Protein AF-A0A124HDF0-F1 (afdb_monomer_lite)

Radius of gyration: 19.33 Å; chains: 1; bounding box: 53×32×54 Å

Sequence (179 aa):
MNLTIRVPFGGNWRIRHYGLPLITAALGAYTAAMWALPPSHNWQGRAVRLTALTAIAAGTFLAQAHEQGTLCERCGQLPEDVEARARRRRPLLAWDHITRGTQRRHRVSEAIFWALVIGPMLAPAAWGPALATAGFAWVTTDLWATRMHNRLAWWCPWCRRGGDDENTPAPEPRIPLAA

Structure (mmCIF, N/CA/C/O backbone):
data_AF-A0A124HDF0-F1
#
_entry.id   AF-A0A124HDF0-F1
#
loop_
_atom_site.group_PDB
_atom_site.id
_atom_site.type_symbol
_atom_site.label_atom_id
_atom_site.label_alt_id
_atom_site.label_comp_id
_atom_site.label_asym_id
_atom_site.label_entity_id
_atom_site.label_seq_id
_atom_site.pdbx_PDB_ins_code
_atom_site.Cartn_x
_atom_site.Cartn_y
_atom_site.Cartn_z
_atom_site.occupancy
_atom_site.B_iso_or_equiv
_atom_site.auth_seq_id
_atom_site.auth_comp_id
_atom_site.auth_asym_id
_atom_site.auth_atom_id
_atom_site.pdbx_PDB_model_num
ATOM 1 N N . MET A 1 1 ? -28.297 8.002 23.187 1.00 37.25 1 MET A N 1
ATOM 2 C CA . MET A 1 1 ? -28.505 8.339 21.759 1.00 37.25 1 MET A CA 1
ATOM 3 C C . MET A 1 1 ? -28.107 7.134 20.920 1.00 37.25 1 MET A C 1
ATOM 5 O O . MET A 1 1 ? -26.952 6.738 20.977 1.00 37.25 1 MET A O 1
ATOM 9 N N . ASN A 1 2 ? -29.040 6.521 20.186 1.00 36.62 2 ASN A N 1
ATOM 10 C CA . ASN A 1 2 ? -28.717 5.426 19.269 1.00 36.62 2 ASN A CA 1
ATOM 11 C C . ASN A 1 2 ? -28.034 6.003 18.027 1.00 36.62 2 ASN A C 1
ATOM 13 O O . ASN A 1 2 ? -28.678 6.649 17.202 1.00 36.62 2 ASN A O 1
ATOM 17 N N . LEU A 1 3 ? -26.722 5.802 17.909 1.00 37.62 3 LEU A N 1
ATOM 18 C CA . LEU A 1 3 ? -25.960 6.229 16.741 1.00 37.62 3 LEU A CA 1
ATOM 19 C C . LEU A 1 3 ? -26.242 5.236 15.607 1.00 37.62 3 LEU A C 1
ATOM 21 O O . LEU A 1 3 ? -25.641 4.164 15.501 1.00 37.62 3 LEU A O 1
ATOM 25 N N . THR A 1 4 ? -27.243 5.545 14.790 1.00 42.00 4 THR A N 1
ATOM 26 C CA . THR A 1 4 ? -27.548 4.786 13.578 1.00 42.00 4 THR A CA 1
ATOM 27 C C . THR A 1 4 ? -26.508 5.163 12.529 1.00 42.00 4 THR A C 1
ATOM 29 O O . THR A 1 4 ? -26.619 6.194 11.867 1.00 42.00 4 THR A O 1
ATOM 32 N N . ILE A 1 5 ? -25.457 4.351 12.395 1.00 48.09 5 ILE A N 1
ATOM 33 C CA . ILE A 1 5 ? -24.492 4.483 11.301 1.00 48.09 5 ILE A CA 1
ATOM 34 C C . ILE A 1 5 ? -25.266 4.212 10.007 1.00 48.09 5 ILE A C 1
ATOM 36 O O . ILE A 1 5 ? -25.565 3.063 9.686 1.00 48.09 5 ILE A O 1
ATOM 40 N N . ARG A 1 6 ? -25.637 5.269 9.273 1.00 44.59 6 ARG A N 1
ATOM 41 C CA . ARG A 1 6 ? -26.160 5.124 7.913 1.00 44.59 6 ARG A CA 1
ATOM 42 C C . ARG A 1 6 ? -25.018 4.619 7.044 1.00 44.59 6 ARG A C 1
ATOM 44 O O . ARG A 1 6 ? -24.155 5.388 6.630 1.00 44.59 6 ARG A O 1
ATOM 51 N N . VAL A 1 7 ? -25.006 3.318 6.787 1.00 49.53 7 VAL A N 1
ATOM 52 C CA . VAL A 1 7 ? -24.223 2.750 5.693 1.00 49.53 7 VAL A CA 1
ATOM 53 C C . VAL A 1 7 ? -24.917 3.237 4.413 1.00 49.53 7 VAL A C 1
ATOM 55 O O . VAL A 1 7 ? -26.101 2.957 4.248 1.00 49.53 7 VAL A O 1
ATOM 58 N N . PRO A 1 8 ? -24.280 4.024 3.530 1.00 51.81 8 PRO A N 1
ATOM 59 C CA . PRO A 1 8 ? -24.841 4.330 2.224 1.00 51.81 8 PRO A CA 1
ATOM 60 C C . PRO A 1 8 ? -24.899 3.015 1.445 1.00 51.81 8 PRO A C 1
ATOM 62 O O . PRO A 1 8 ? -23.904 2.532 0.900 1.00 51.81 8 PRO A O 1
ATOM 65 N N . PHE A 1 9 ? -26.068 2.384 1.491 1.00 46.75 9 PHE A N 1
ATOM 66 C CA . PHE A 1 9 ? -26.384 1.179 0.749 1.00 46.75 9 PHE A CA 1
ATOM 67 C C . PHE A 1 9 ? -26.476 1.532 -0.732 1.00 46.75 9 PHE A C 1
ATOM 69 O O . PHE A 1 9 ? -27.298 2.345 -1.141 1.00 46.75 9 PHE A O 1
ATOM 76 N N . GLY A 1 10 ? -25.587 0.937 -1.521 1.00 53.56 10 GLY A N 1
ATOM 77 C CA . GLY A 1 10 ? -25.529 1.114 -2.972 1.00 53.56 10 GLY A CA 1
ATOM 78 C C . GLY A 1 10 ? -24.235 0.588 -3.599 1.00 53.56 10 GLY A C 1
ATOM 79 O O . GLY A 1 10 ? -24.204 0.288 -4.786 1.00 53.56 10 GLY A O 1
ATOM 80 N N . GLY A 1 11 ? -23.167 0.415 -2.811 1.00 61.03 11 GLY A N 1
ATOM 81 C CA . GLY A 1 11 ? -21.913 -0.180 -3.282 1.00 61.03 11 GLY A CA 1
ATOM 82 C C . GLY A 1 11 ? -21.893 -1.706 -3.150 1.00 61.03 11 GLY A C 1
ATOM 83 O O . GLY A 1 11 ? -22.212 -2.246 -2.092 1.00 61.03 11 GLY A O 1
ATOM 84 N N . ASN A 1 12 ? -21.456 -2.414 -4.194 1.00 73.38 12 ASN A N 1
ATOM 85 C CA . ASN A 1 12 ? -21.271 -3.868 -4.179 1.00 73.38 12 ASN A CA 1
ATOM 86 C C . ASN A 1 12 ? -20.259 -4.277 -3.085 1.00 73.38 12 ASN A C 1
ATOM 88 O O . ASN A 1 12 ? -19.050 -4.071 -3.226 1.00 73.38 12 ASN A O 1
ATOM 92 N N . TRP A 1 13 ? -20.741 -4.870 -1.986 1.00 72.31 13 TRP A N 1
ATOM 93 C CA . TRP A 1 13 ? -19.925 -5.275 -0.831 1.00 72.31 13 TRP A CA 1
ATOM 94 C C . TRP A 1 13 ? -18.753 -6.189 -1.212 1.00 72.31 13 TRP A C 1
ATOM 96 O O . TRP A 1 13 ? -17.714 -6.163 -0.545 1.00 72.31 13 TRP A O 1
ATOM 106 N N . ARG A 1 14 ? -18.887 -6.963 -2.301 1.00 77.19 14 ARG A N 1
ATOM 107 C CA . ARG A 1 14 ? -17.826 -7.837 -2.814 1.00 77.19 14 ARG A CA 1
ATOM 108 C C . ARG A 1 14 ? -16.605 -7.023 -3.223 1.00 77.19 14 ARG A C 1
ATOM 110 O O . ARG A 1 14 ? -15.494 -7.394 -2.867 1.00 77.19 14 ARG A O 1
ATOM 117 N N . ILE A 1 15 ? -16.801 -5.877 -3.873 1.00 72.19 15 ILE A N 1
ATOM 118 C CA . ILE A 1 15 ? -15.701 -5.000 -4.295 1.00 72.19 15 ILE A CA 1
ATOM 119 C C . ILE A 1 15 ? -14.960 -4.452 -3.065 1.00 72.19 15 ILE A C 1
ATOM 121 O O . ILE A 1 15 ? -13.736 -4.493 -3.017 1.00 72.19 15 ILE A O 1
ATOM 125 N N . ARG A 1 16 ? -15.673 -4.046 -2.005 1.00 72.38 16 ARG A N 1
ATOM 126 C CA . ARG A 1 16 ? -15.052 -3.566 -0.746 1.00 72.38 16 ARG A CA 1
ATOM 127 C C . ARG A 1 16 ? -14.318 -4.657 0.033 1.00 72.38 16 ARG A C 1
ATOM 129 O O . ARG A 1 16 ? -13.340 -4.395 0.742 1.00 72.38 16 ARG A O 1
ATOM 136 N N . HIS A 1 17 ? -14.831 -5.882 -0.019 1.00 76.56 17 HIS A N 1
ATOM 137 C CA . HIS A 1 17 ? -14.253 -6.992 0.724 1.00 76.56 17 HIS A CA 1
ATOM 138 C C . HIS A 1 17 ? -13.039 -7.586 0.002 1.00 76.56 17 HIS A C 1
ATOM 140 O O . HIS A 1 17 ? -11.993 -7.754 0.628 1.00 76.56 17 HIS A O 1
ATOM 146 N N . TYR A 1 18 ? -13.173 -7.840 -1.303 1.00 81.50 18 TYR A N 1
ATOM 147 C CA . TYR A 1 18 ? -12.177 -8.521 -2.132 1.00 81.50 18 TYR A CA 1
ATOM 148 C C . TYR A 1 18 ? -11.251 -7.577 -2.907 1.00 81.50 18 TYR A C 1
ATOM 150 O O . TYR A 1 18 ? -10.228 -8.038 -3.402 1.00 81.50 18 TYR A O 1
ATOM 158 N N . GLY A 1 19 ? -11.543 -6.274 -2.972 1.00 81.50 19 GLY A N 1
ATOM 159 C CA . GLY A 1 19 ? -10.725 -5.298 -3.699 1.00 81.50 19 GLY A CA 1
ATOM 160 C C . GLY A 1 19 ? -9.275 -5.259 -3.223 1.00 81.50 19 GLY A C 1
ATOM 161 O O . GLY A 1 19 ? -8.367 -5.396 -4.036 1.00 81.50 19 GLY A O 1
ATOM 162 N N . LEU A 1 20 ? -9.039 -5.170 -1.908 1.00 83.19 20 LEU A N 1
ATOM 163 C CA . LEU A 1 20 ? -7.676 -5.166 -1.369 1.00 83.19 20 LEU A CA 1
ATOM 164 C C . LEU A 1 20 ? -6.914 -6.482 -1.647 1.00 83.19 20 LEU A C 1
ATOM 166 O O . LEU A 1 20 ? -5.783 -6.400 -2.131 1.00 83.19 20 LEU A O 1
ATOM 170 N N . PRO A 1 21 ? -7.476 -7.683 -1.389 1.00 84.75 21 PRO A N 1
ATOM 171 C CA . PRO A 1 21 ? -6.844 -8.936 -1.801 1.00 84.75 21 PRO A CA 1
ATOM 172 C C . PRO A 1 21 ? -6.529 -9.003 -3.300 1.00 84.75 21 PRO A C 1
ATOM 174 O O . PRO A 1 21 ? -5.429 -9.410 -3.661 1.00 84.75 21 PRO A O 1
ATOM 177 N N . LEU A 1 22 ? -7.452 -8.566 -4.164 1.00 85.31 22 LEU A N 1
ATOM 178 C CA . LEU A 1 22 ? -7.255 -8.556 -5.618 1.00 85.31 22 LEU A CA 1
ATOM 179 C C . LEU A 1 22 ? -6.124 -7.613 -6.038 1.00 85.31 22 LEU A C 1
ATOM 181 O O . LEU A 1 22 ? -5.263 -8.010 -6.816 1.00 85.31 22 LEU A O 1
ATOM 185 N N . ILE A 1 23 ? -6.081 -6.398 -5.486 1.00 84.31 23 ILE A N 1
ATOM 186 C CA . ILE A 1 23 ? -4.997 -5.438 -5.734 1.00 84.31 23 ILE A CA 1
ATOM 187 C C . ILE A 1 23 ? -3.665 -6.001 -5.248 1.00 84.31 23 ILE A C 1
ATOM 189 O O . ILE A 1 23 ? -2.684 -5.949 -5.980 1.00 84.31 23 ILE A O 1
ATOM 193 N N . THR A 1 24 ? -3.639 -6.596 -4.052 1.00 85.75 24 THR A N 1
ATOM 194 C CA . THR A 1 24 ? -2.441 -7.237 -3.489 1.00 85.75 24 THR A CA 1
ATOM 195 C C . THR A 1 24 ? -1.944 -8.373 -4.389 1.00 85.75 24 THR A C 1
ATOM 197 O O . THR A 1 24 ? -0.749 -8.471 -4.652 1.00 85.75 24 THR A O 1
ATOM 200 N N . ALA A 1 25 ? -2.851 -9.207 -4.904 1.00 86.56 25 ALA A N 1
ATOM 201 C CA . ALA A 1 25 ? -2.514 -10.294 -5.818 1.00 86.56 25 ALA A CA 1
ATOM 202 C C . ALA A 1 25 ? -1.992 -9.775 -7.168 1.00 86.56 25 ALA A C 1
ATOM 204 O O . ALA A 1 25 ? -0.977 -10.265 -7.655 1.00 86.56 25 ALA A O 1
ATOM 205 N N . ALA A 1 26 ? -2.637 -8.756 -7.747 1.00 85.19 26 ALA A N 1
ATOM 206 C CA . ALA A 1 26 ? -2.211 -8.137 -9.003 1.00 85.19 26 ALA A CA 1
ATOM 207 C C . ALA A 1 26 ? -0.824 -7.489 -8.881 1.00 85.19 26 ALA A C 1
ATOM 209 O O . ALA A 1 26 ? 0.044 -7.689 -9.729 1.00 85.19 26 ALA A O 1
ATOM 210 N N . LEU A 1 27 ? -0.600 -6.767 -7.783 1.00 83.69 27 LEU A N 1
ATOM 211 C CA . LEU A 1 27 ? 0.690 -6.202 -7.407 1.00 83.69 27 LEU A CA 1
ATOM 212 C C . LEU A 1 27 ? 1.764 -7.298 -7.266 1.00 83.69 27 LEU A C 1
ATOM 214 O O . LEU A 1 27 ? 2.861 -7.149 -7.797 1.00 83.69 27 LEU A O 1
ATOM 218 N N . GLY A 1 28 ? 1.440 -8.423 -6.620 1.00 86.00 28 GLY A N 1
ATOM 219 C CA . GLY A 1 28 ? 2.375 -9.532 -6.425 1.00 86.00 28 GLY A CA 1
ATOM 220 C C . GLY A 1 28 ? 2.728 -10.232 -7.736 1.00 86.00 28 GLY A C 1
ATOM 221 O O . GLY A 1 28 ? 3.898 -10.515 -7.989 1.00 86.00 28 GLY A O 1
ATOM 222 N N . ALA A 1 29 ? 1.737 -10.441 -8.606 1.00 86.12 29 ALA A N 1
ATOM 223 C CA . ALA A 1 29 ? 1.942 -10.983 -9.946 1.00 86.12 29 ALA A CA 1
ATOM 224 C C . ALA A 1 29 ? 2.828 -10.063 -10.802 1.00 86.12 29 ALA A C 1
ATOM 226 O O . ALA A 1 29 ? 3.734 -10.544 -11.483 1.00 86.12 29 ALA A O 1
ATOM 227 N N . TYR A 1 30 ? 2.624 -8.744 -10.724 1.00 83.88 30 TYR A N 1
ATOM 228 C CA . TYR A 1 30 ? 3.481 -7.765 -11.395 1.00 83.88 30 TYR A CA 1
ATOM 229 C C . TYR A 1 30 ? 4.931 -7.833 -10.894 1.00 83.88 30 TYR A C 1
ATOM 231 O O . TYR A 1 30 ? 5.862 -7.910 -11.699 1.00 83.88 30 TYR A O 1
ATOM 239 N N . THR A 1 31 ? 5.144 -7.869 -9.576 1.00 83.62 31 THR A N 1
ATOM 240 C CA . THR A 1 31 ? 6.487 -8.004 -8.997 1.00 83.62 31 THR A CA 1
ATOM 241 C C . THR A 1 31 ? 7.147 -9.319 -9.409 1.00 83.62 31 THR A C 1
ATOM 243 O O . THR A 1 31 ? 8.309 -9.310 -9.805 1.00 83.62 31 THR A O 1
ATOM 246 N N . ALA A 1 32 ? 6.417 -10.437 -9.397 1.00 84.62 32 ALA A N 1
ATOM 247 C CA . ALA A 1 32 ? 6.932 -11.723 -9.863 1.00 84.62 32 ALA A CA 1
ATOM 248 C C . ALA A 1 32 ? 7.333 -11.680 -11.349 1.00 84.62 32 ALA A C 1
ATOM 250 O O . ALA A 1 32 ? 8.398 -12.174 -11.715 1.00 84.62 32 ALA A O 1
ATOM 251 N N . ALA A 1 33 ? 6.538 -11.023 -12.200 1.00 83.31 33 ALA A N 1
ATOM 252 C CA . ALA A 1 33 ? 6.866 -10.844 -13.613 1.00 83.31 33 ALA A CA 1
ATOM 253 C C . ALA A 1 33 ? 8.151 -10.021 -13.822 1.00 83.31 33 ALA A C 1
ATOM 255 O O . ALA A 1 33 ? 8.915 -10.311 -14.741 1.00 83.31 33 ALA A O 1
ATOM 256 N N . MET A 1 34 ? 8.431 -9.038 -12.958 1.00 80.50 34 MET A N 1
ATOM 257 C CA . MET A 1 34 ? 9.683 -8.267 -12.999 1.00 80.50 34 MET A CA 1
ATOM 258 C C . MET A 1 34 ? 10.923 -9.107 -12.674 1.00 80.50 34 MET A C 1
ATOM 260 O O . MET A 1 34 ? 12.006 -8.777 -13.149 1.00 80.50 34 MET A O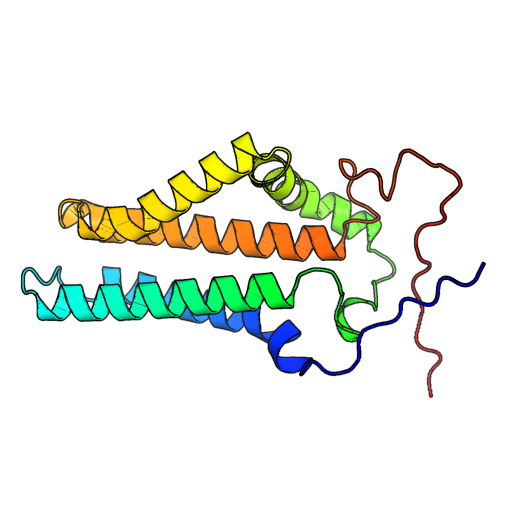 1
ATOM 264 N N . TRP A 1 35 ? 10.767 -10.176 -11.890 1.00 84.94 35 TRP A N 1
ATOM 265 C CA . TRP A 1 35 ? 11.832 -11.142 -11.610 1.00 84.94 35 TRP A CA 1
ATOM 266 C C . TRP A 1 35 ? 11.961 -12.213 -12.696 1.00 84.94 35 TRP A C 1
ATOM 268 O O . TRP A 1 35 ? 13.071 -12.625 -13.018 1.00 84.94 35 TRP A O 1
ATOM 278 N N . ALA A 1 36 ? 10.840 -12.667 -13.258 1.00 84.75 36 ALA A N 1
ATOM 279 C CA . ALA A 1 36 ? 10.814 -13.772 -14.214 1.00 84.75 36 ALA A CA 1
ATOM 280 C C . ALA A 1 36 ? 11.187 -13.359 -15.647 1.00 84.75 36 ALA A C 1
ATOM 282 O O . ALA A 1 36 ? 11.680 -14.183 -16.416 1.00 84.75 36 ALA A O 1
ATOM 283 N N . LEU A 1 37 ? 10.929 -12.106 -16.031 1.00 81.31 37 LEU A N 1
ATOM 284 C CA . LEU A 1 37 ? 11.164 -11.633 -17.391 1.00 81.31 37 LEU A CA 1
ATOM 285 C C . LEU A 1 37 ? 12.497 -10.886 -17.485 1.00 81.31 37 LEU A C 1
ATOM 287 O O . LEU A 1 37 ? 12.745 -9.984 -16.676 1.00 81.31 37 LEU A O 1
ATOM 291 N N . PRO A 1 38 ? 13.330 -11.173 -18.504 1.00 78.06 38 PRO A N 1
ATOM 292 C CA . PRO A 1 38 ? 14.555 -10.422 -18.716 1.00 78.06 38 PRO A CA 1
ATOM 293 C C . PRO A 1 38 ? 14.232 -8.929 -18.882 1.00 78.06 38 PRO A C 1
ATOM 295 O O . PRO A 1 38 ? 13.160 -8.566 -19.386 1.00 78.06 38 PRO A O 1
ATOM 298 N N . PRO A 1 39 ? 15.131 -8.030 -18.451 1.00 75.75 39 PRO A N 1
ATOM 299 C CA . PRO A 1 39 ? 14.974 -6.602 -18.668 1.00 75.75 39 PRO A CA 1
ATOM 300 C C . PRO A 1 39 ? 14.869 -6.335 -20.173 1.00 75.75 39 PRO A C 1
A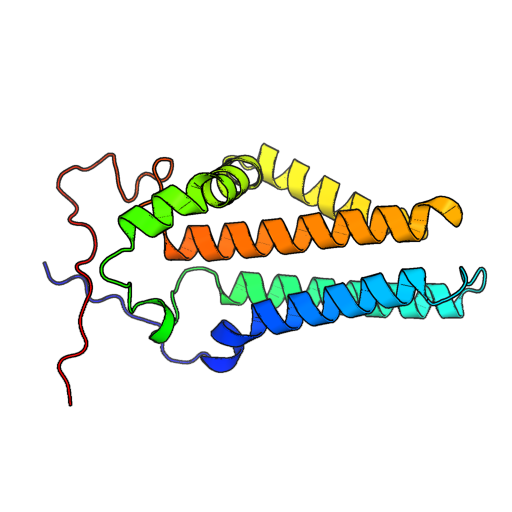TOM 302 O O . PRO A 1 39 ? 15.840 -6.397 -20.921 1.00 75.75 39 PRO A O 1
ATOM 305 N N . SER A 1 40 ? 13.653 -6.062 -20.639 1.00 66.69 40 SER A N 1
ATOM 306 C CA . SER A 1 40 ? 13.404 -5.720 -22.030 1.00 66.69 40 SER A CA 1
ATOM 307 C C . SER A 1 40 ? 13.933 -4.308 -22.278 1.00 66.69 40 SER A C 1
ATOM 309 O O . SER A 1 40 ? 13.339 -3.323 -21.832 1.00 66.69 40 SER A O 1
ATOM 311 N N . HIS A 1 41 ? 15.053 -4.194 -22.986 1.00 71.12 41 HIS A N 1
ATOM 312 C CA . HIS A 1 41 ? 15.569 -2.895 -23.427 1.00 71.12 41 HIS A CA 1
ATOM 313 C C . HIS A 1 41 ? 14.725 -2.283 -24.557 1.00 71.12 41 HIS A C 1
ATOM 315 O O . HIS A 1 41 ? 14.866 -1.097 -24.852 1.00 71.12 41 HIS A O 1
ATOM 321 N N . ASN A 1 42 ? 13.823 -3.065 -25.163 1.00 83.19 42 ASN A N 1
ATOM 322 C CA . ASN A 1 42 ? 12.900 -2.586 -26.183 1.00 83.19 42 ASN A CA 1
ATOM 323 C C . ASN A 1 42 ? 11.724 -1.789 -25.585 1.00 83.19 42 ASN A C 1
ATOM 325 O O . ASN A 1 42 ? 11.350 -1.921 -24.417 1.00 83.19 42 ASN A O 1
ATOM 329 N N . TRP A 1 43 ? 11.130 -0.933 -26.414 1.00 82.31 43 TRP A N 1
ATOM 330 C CA . TRP A 1 43 ? 10.018 -0.069 -26.020 1.00 82.31 43 TRP A CA 1
ATOM 331 C C . TRP A 1 43 ? 8.741 -0.859 -25.687 1.00 82.31 43 TRP A C 1
ATOM 333 O O . TRP A 1 43 ? 7.965 -0.426 -24.840 1.00 82.31 43 TRP A O 1
ATOM 343 N N . GLN A 1 44 ? 8.549 -2.035 -26.295 1.00 83.44 44 GLN A N 1
ATOM 344 C CA . GLN A 1 44 ? 7.371 -2.889 -26.099 1.00 83.44 44 GLN A CA 1
ATOM 345 C C . GLN A 1 44 ? 7.271 -3.383 -24.655 1.00 83.44 44 GLN A C 1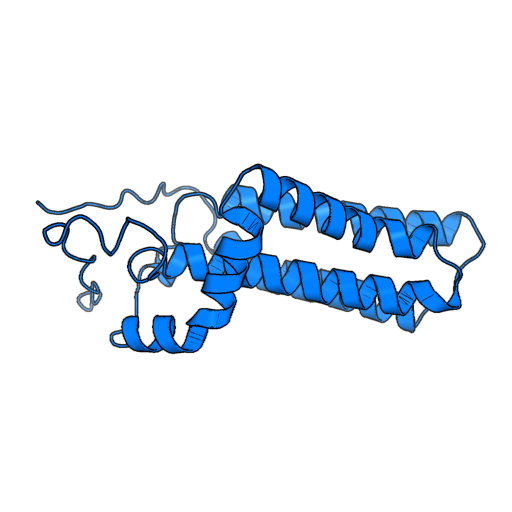
ATOM 347 O O . GLN A 1 44 ? 6.233 -3.224 -24.018 1.00 83.44 44 GLN A O 1
ATOM 352 N N . GLY A 1 45 ? 8.354 -3.929 -24.097 1.00 80.38 45 GLY A N 1
ATOM 353 C CA . GLY A 1 45 ? 8.319 -4.413 -22.721 1.00 80.38 45 GLY A CA 1
ATOM 354 C C . GLY A 1 45 ? 8.257 -3.279 -21.691 1.00 80.38 45 GLY A C 1
ATOM 355 O O . GLY A 1 45 ? 7.623 -3.436 -20.648 1.00 80.38 45 GLY A O 1
ATOM 356 N N . ARG A 1 46 ? 8.798 -2.091 -22.010 1.00 81.50 46 ARG A N 1
ATOM 357 C CA . ARG A 1 46 ? 8.556 -0.875 -21.209 1.00 81.50 46 ARG A CA 1
ATOM 358 C C . ARG A 1 46 ? 7.082 -0.467 -21.231 1.00 81.50 46 ARG A C 1
ATOM 360 O O . ARG A 1 46 ? 6.534 -0.178 -20.172 1.00 81.50 46 ARG A O 1
ATOM 367 N N . ALA A 1 47 ? 6.441 -0.490 -22.402 1.00 82.25 47 ALA A N 1
ATOM 368 C CA . ALA A 1 47 ? 5.026 -0.164 -22.557 1.00 82.25 47 ALA A CA 1
ATOM 369 C C . ALA A 1 47 ? 4.130 -1.131 -21.769 1.00 82.25 47 ALA A C 1
ATOM 371 O O . ALA A 1 47 ? 3.286 -0.679 -21.006 1.00 82.25 47 ALA A O 1
ATOM 372 N N . VAL A 1 48 ? 4.373 -2.444 -21.852 1.00 82.12 48 VAL A N 1
ATOM 373 C CA . VAL A 1 48 ? 3.615 -3.451 -21.083 1.00 82.12 48 VAL A CA 1
ATOM 374 C C . VAL A 1 48 ? 3.738 -3.218 -19.575 1.00 82.12 48 VAL A C 1
ATOM 376 O O . VAL A 1 48 ? 2.733 -3.231 -18.863 1.00 82.12 48 VAL A O 1
ATOM 379 N N . ARG A 1 49 ? 4.955 -2.955 -19.077 1.00 81.19 49 ARG A N 1
ATOM 380 C CA . ARG A 1 49 ? 5.186 -2.654 -17.654 1.00 81.19 49 ARG A CA 1
ATOM 381 C C . ARG A 1 49 ? 4.475 -1.369 -17.228 1.00 81.19 49 ARG A C 1
ATOM 383 O O . ARG A 1 49 ? 3.853 -1.357 -16.172 1.00 81.19 49 ARG A O 1
ATOM 390 N N . LEU A 1 50 ? 4.521 -0.322 -18.058 1.00 82.19 50 LEU A N 1
ATOM 391 C CA . LEU A 1 50 ? 3.815 0.940 -17.813 1.00 82.19 50 LEU A CA 1
ATOM 392 C C . LEU A 1 50 ? 2.308 0.712 -17.725 1.00 82.19 50 LEU A C 1
ATOM 394 O O . LEU A 1 50 ? 1.695 1.109 -16.742 1.00 82.19 50 LEU A O 1
ATOM 398 N N . THR A 1 51 ? 1.719 0.017 -18.698 1.00 83.25 51 THR A N 1
ATOM 399 C CA . THR A 1 51 ? 0.284 -0.283 -18.707 1.00 83.25 51 THR A CA 1
ATOM 400 C C . THR A 1 51 ? -0.135 -1.064 -17.464 1.00 83.25 51 THR A C 1
ATOM 402 O O . THR A 1 51 ? -1.133 -0.713 -16.833 1.00 83.25 51 THR A O 1
ATOM 405 N N . ALA A 1 52 ? 0.637 -2.082 -17.069 1.00 81.94 52 ALA A N 1
ATOM 406 C CA . ALA A 1 52 ? 0.363 -2.854 -15.861 1.00 81.94 52 ALA A CA 1
ATOM 407 C C . ALA A 1 52 ? 0.431 -1.982 -14.595 1.00 81.94 52 ALA A C 1
ATOM 409 O O . ALA A 1 52 ? -0.487 -2.016 -13.776 1.00 81.94 52 ALA A O 1
ATOM 410 N N . LEU A 1 53 ? 1.471 -1.150 -14.463 1.00 79.06 53 LEU A N 1
ATOM 411 C CA . LEU A 1 53 ? 1.614 -0.211 -13.348 1.00 79.06 53 LEU A CA 1
ATOM 412 C C . LEU A 1 53 ? 0.462 0.792 -13.287 1.00 79.06 53 LEU A C 1
ATOM 414 O O . LEU A 1 53 ? -0.098 1.008 -12.215 1.00 79.06 53 LEU A O 1
ATOM 418 N N . THR A 1 54 ? 0.078 1.385 -14.418 1.00 80.50 54 THR A N 1
ATOM 419 C CA . THR A 1 54 ? -1.027 2.347 -14.478 1.00 80.50 54 THR A CA 1
ATOM 420 C C . THR A 1 54 ? -2.352 1.692 -14.098 1.00 80.50 54 THR A C 1
ATOM 422 O O . THR A 1 54 ? -3.107 2.269 -13.318 1.00 80.50 54 THR A O 1
ATOM 425 N N . ALA A 1 55 ? -2.624 0.476 -14.581 1.00 82.06 55 ALA A N 1
ATOM 426 C CA . ALA A 1 55 ? -3.829 -0.268 -14.218 1.00 82.06 55 ALA A CA 1
ATOM 427 C C . ALA A 1 55 ? -3.879 -0.576 -12.711 1.00 82.06 55 ALA A C 1
ATOM 429 O O . ALA A 1 55 ? -4.916 -0.398 -12.070 1.00 82.06 55 ALA A O 1
ATOM 430 N N . ILE A 1 56 ? -2.746 -0.975 -12.127 1.00 80.94 56 ILE A N 1
ATOM 431 C CA . ILE A 1 56 ? -2.616 -1.218 -10.688 1.00 80.94 56 ILE A CA 1
ATOM 432 C C . ILE A 1 56 ? -2.808 0.074 -9.884 1.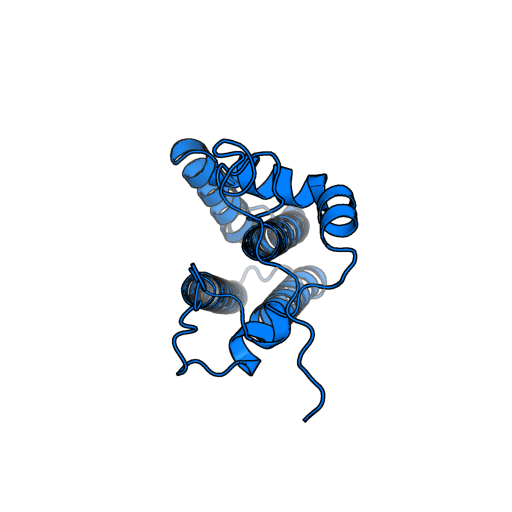00 80.94 56 ILE A C 1
ATOM 434 O O . ILE A 1 56 ? -3.541 0.073 -8.892 1.00 80.94 56 ILE A O 1
ATOM 438 N N . ALA A 1 57 ? -2.178 1.176 -10.297 1.00 79.12 57 ALA A N 1
ATOM 439 C CA . ALA A 1 57 ? -2.300 2.470 -9.631 1.00 79.12 57 ALA A CA 1
ATOM 440 C C . ALA A 1 57 ? -3.749 2.978 -9.669 1.00 79.12 57 ALA A C 1
ATOM 442 O O . ALA A 1 57 ? -4.290 3.370 -8.636 1.00 79.12 57 ALA A O 1
ATOM 443 N N . ALA A 1 58 ? -4.410 2.880 -10.826 1.00 80.94 58 ALA A N 1
ATOM 444 C CA . ALA A 1 58 ? -5.820 3.224 -10.980 1.00 80.94 58 ALA A CA 1
ATOM 445 C C . ALA A 1 58 ? -6.721 2.343 -10.099 1.00 80.94 58 ALA A C 1
ATOM 447 O O . ALA A 1 58 ? -7.576 2.860 -9.383 1.00 80.94 58 ALA A O 1
ATOM 448 N N . GLY A 1 59 ? -6.499 1.024 -10.083 1.00 81.06 59 GLY A N 1
ATOM 449 C CA . GLY A 1 59 ? -7.239 0.103 -9.217 1.00 81.06 59 GLY A CA 1
ATOM 450 C C . GLY A 1 59 ? -7.051 0.413 -7.730 1.00 81.06 59 GLY A C 1
ATOM 451 O O . GLY A 1 59 ? -8.016 0.409 -6.968 1.00 81.06 59 GLY A O 1
ATOM 452 N N . THR A 1 60 ? -5.826 0.759 -7.329 1.00 77.06 60 THR A N 1
ATOM 453 C CA . THR A 1 60 ? -5.489 1.157 -5.956 1.00 77.06 60 THR A CA 1
ATOM 454 C C . THR A 1 60 ? -6.194 2.449 -5.555 1.00 77.06 60 THR A C 1
ATOM 456 O O . THR A 1 60 ? -6.823 2.498 -4.498 1.00 77.06 60 THR A O 1
ATOM 459 N N . PHE A 1 61 ? -6.155 3.466 -6.418 1.00 79.12 61 PHE A N 1
ATOM 460 C CA . PHE A 1 61 ? -6.852 4.732 -6.203 1.00 79.12 61 PHE A CA 1
ATOM 461 C C . PHE A 1 61 ? -8.365 4.530 -6.075 1.00 79.12 61 PHE A C 1
ATOM 463 O O . PHE A 1 61 ? -8.978 5.018 -5.126 1.00 79.12 61 PHE A O 1
ATOM 470 N N . LEU A 1 62 ? -8.968 3.754 -6.982 1.00 78.88 62 LEU A N 1
ATOM 471 C CA . LEU A 1 62 ? -10.397 3.441 -6.943 1.00 78.88 62 LEU A CA 1
ATOM 472 C C . LEU A 1 62 ? -10.780 2.685 -5.667 1.00 78.88 62 LEU A C 1
ATOM 474 O O . LEU A 1 62 ? -11.794 3.009 -5.052 1.00 78.88 62 LEU A O 1
ATOM 478 N N . ALA A 1 63 ? -9.971 1.717 -5.229 1.00 74.56 63 ALA A N 1
ATOM 479 C CA . ALA A 1 63 ? -10.220 1.013 -3.976 1.00 74.56 63 ALA A CA 1
ATOM 480 C C . ALA A 1 63 ? -10.127 1.944 -2.764 1.00 74.56 63 ALA A C 1
ATOM 482 O O . ALA A 1 63 ? -11.007 1.901 -1.908 1.00 74.56 63 ALA A O 1
ATOM 483 N N . GLN A 1 64 ? -9.122 2.822 -2.707 1.00 72.94 64 GLN A N 1
ATOM 484 C CA . GLN A 1 64 ? -8.995 3.801 -1.627 1.00 72.94 64 GLN A CA 1
ATOM 485 C C . GLN A 1 64 ? -10.168 4.784 -1.609 1.00 72.94 64 GLN A C 1
ATOM 487 O O . GLN A 1 64 ? -10.771 4.976 -0.556 1.00 72.94 64 GLN A O 1
ATOM 492 N N . ALA A 1 65 ? -10.538 5.357 -2.759 1.00 72.38 65 ALA A N 1
ATOM 493 C CA . ALA A 1 65 ? -11.687 6.256 -2.881 1.00 72.38 65 ALA A CA 1
ATOM 494 C C . ALA A 1 65 ? -12.990 5.570 -2.440 1.00 72.38 65 ALA A C 1
ATOM 496 O O . ALA A 1 65 ? -13.824 6.171 -1.769 1.00 72.38 65 ALA A O 1
ATOM 497 N N . HIS A 1 66 ? -13.140 4.281 -2.751 1.00 69.19 66 HIS A N 1
ATOM 498 C CA . HIS A 1 66 ? -14.317 3.498 -2.386 1.00 69.19 66 HIS A CA 1
ATOM 499 C C . HIS A 1 66 ? -14.320 3.023 -0.915 1.00 69.19 66 HIS A C 1
ATOM 501 O O . HIS A 1 66 ? -15.374 2.649 -0.388 1.00 69.19 66 HIS A O 1
ATOM 507 N N . GLU A 1 67 ? -13.162 3.013 -0.246 1.00 67.94 67 GLU A N 1
ATOM 508 C CA . GLU A 1 67 ? -13.013 2.709 1.185 1.00 67.94 67 GLU A CA 1
ATOM 509 C C . GLU A 1 67 ? -13.150 3.947 2.089 1.00 67.94 67 GLU A C 1
ATOM 511 O O . GLU A 1 67 ? -13.308 3.795 3.304 1.00 67.94 67 GLU A O 1
ATOM 516 N N . GLN A 1 68 ? -13.141 5.165 1.534 1.00 63.19 68 GLN A N 1
ATOM 517 C CA . GLN A 1 68 ? -13.309 6.384 2.323 1.00 63.19 68 GLN A CA 1
ATOM 518 C C . GLN A 1 68 ? -14.697 6.434 2.984 1.00 63.19 68 GLN A C 1
ATOM 520 O O . GLN A 1 68 ? -15.740 6.518 2.337 1.00 63.19 68 GLN A O 1
ATOM 525 N N . GLY A 1 69 ? -14.695 6.397 4.317 1.00 54.50 69 GLY A N 1
ATOM 526 C CA . GLY A 1 69 ? -15.815 6.827 5.153 1.00 54.50 69 GLY A CA 1
ATOM 527 C C . GLY A 1 69 ? -16.794 5.754 5.620 1.00 54.50 69 GLY A C 1
ATOM 528 O O . GLY A 1 69 ? -17.626 6.076 6.464 1.00 54.50 69 GLY A O 1
ATOM 529 N N . THR A 1 70 ? -16.742 4.501 5.142 1.00 56.91 70 THR A N 1
ATOM 530 C CA . THR A 1 70 ? -17.741 3.492 5.558 1.00 56.91 70 THR A CA 1
ATOM 531 C C . THR A 1 70 ? -17.183 2.071 5.632 1.00 56.91 70 THR A C 1
ATOM 533 O O . THR A 1 70 ? -16.663 1.524 4.659 1.00 56.91 70 THR A O 1
ATOM 536 N N . LEU A 1 71 ? -17.331 1.435 6.797 1.00 60.72 71 LEU A N 1
ATOM 537 C CA . LEU A 1 71 ? -17.115 -0.003 6.932 1.00 60.72 71 LEU A CA 1
ATOM 538 C C . LEU A 1 71 ? -18.206 -0.757 6.165 1.00 60.72 71 LEU A C 1
ATOM 540 O O . LEU A 1 71 ? -19.370 -0.365 6.168 1.00 60.72 71 LEU A O 1
ATOM 544 N N . CYS A 1 72 ? -17.829 -1.845 5.488 1.00 63.47 72 CYS A N 1
ATOM 545 C CA . CYS A 1 72 ? -18.809 -2.779 4.936 1.00 63.47 72 CYS A CA 1
ATOM 546 C C . CYS A 1 72 ? -19.612 -3.426 6.081 1.00 63.47 72 CYS A C 1
ATOM 548 O O . CYS A 1 72 ? -19.059 -3.586 7.164 1.00 63.47 72 CYS A O 1
ATOM 550 N N . GLU A 1 73 ? -20.860 -3.854 5.871 1.00 56.47 73 GLU A N 1
ATOM 551 C CA . GLU A 1 73 ? -21.678 -4.480 6.935 1.00 56.47 73 GLU A CA 1
ATOM 552 C C . GLU A 1 73 ? -20.954 -5.657 7.609 1.00 56.47 73 GLU A C 1
ATOM 554 O O . GLU A 1 73 ? -20.857 -5.739 8.830 1.00 56.47 73 GLU A O 1
ATOM 559 N N . ARG A 1 74 ? -20.304 -6.498 6.797 1.00 59.75 74 ARG A N 1
ATOM 560 C CA . ARG A 1 74 ? -19.482 -7.632 7.251 1.00 59.75 74 ARG A CA 1
ATOM 561 C C . ARG A 1 74 ? -18.210 -7.217 8.000 1.00 59.75 74 ARG A C 1
ATOM 563 O O . ARG A 1 74 ? -17.600 -8.017 8.693 1.00 59.75 74 ARG A O 1
ATOM 570 N N . CYS A 1 75 ? -17.768 -5.982 7.795 1.00 62.19 75 CYS A N 1
ATOM 571 C CA . CYS A 1 75 ? -16.597 -5.377 8.417 1.00 62.19 75 CYS A CA 1
ATOM 572 C C . CYS A 1 75 ? -16.970 -4.589 9.686 1.00 62.19 75 CYS A C 1
ATOM 574 O O . CYS A 1 75 ? -16.079 -4.288 10.473 1.00 62.19 75 CYS A O 1
ATOM 576 N N . 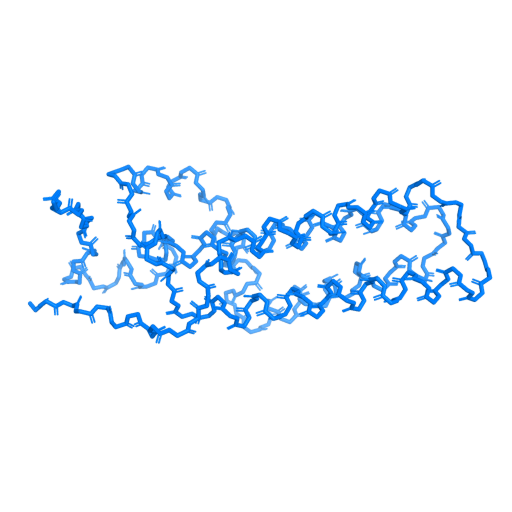GLY A 1 76 ? -18.248 -4.220 9.839 1.00 62.09 76 GLY A N 1
ATOM 577 C CA . GLY A 1 76 ? -18.809 -3.549 11.013 1.00 62.09 76 GLY A CA 1
ATOM 578 C C . GLY A 1 76 ? -19.172 -4.510 12.147 1.00 62.09 76 GLY A C 1
ATOM 579 O O . GLY A 1 76 ? -19.307 -4.069 13.283 1.00 62.09 76 GLY A O 1
ATOM 580 N N . GLN A 1 77 ? -19.267 -5.815 11.865 1.00 64.12 77 GLN A N 1
ATOM 581 C CA . GLN A 1 77 ? -19.294 -6.869 12.882 1.00 64.12 77 GLN A CA 1
ATOM 582 C C . GLN A 1 77 ? -17.903 -6.997 13.504 1.00 64.12 77 GLN A C 1
ATOM 584 O O . GLN A 1 77 ? -17.023 -7.719 13.029 1.00 64.12 77 GLN A O 1
ATOM 589 N N . LEU A 1 7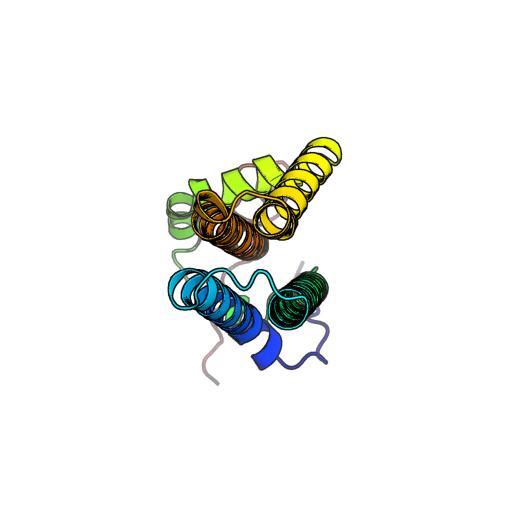8 ? -17.692 -6.193 14.534 1.00 65.12 78 LEU A N 1
ATOM 590 C CA . LEU A 1 78 ? -16.465 -6.140 15.300 1.00 65.12 78 LEU A CA 1
ATOM 591 C C . LEU A 1 78 ? -16.461 -7.311 16.304 1.00 65.12 78 LEU A C 1
ATOM 593 O O . LEU A 1 78 ? -17.429 -7.468 17.042 1.00 65.12 78 LEU A O 1
ATOM 597 N N . PRO A 1 79 ? -15.423 -8.163 16.305 1.00 68.44 79 PRO A N 1
ATOM 598 C CA . PRO A 1 79 ? -15.299 -9.264 17.260 1.00 68.44 79 PRO A CA 1
ATOM 599 C C . PRO A 1 79 ? -15.254 -8.782 18.717 1.00 68.44 79 PRO A C 1
ATOM 601 O O . PRO A 1 79 ? -14.856 -7.657 18.986 1.00 68.44 79 PRO A O 1
ATOM 604 N N . GLU A 1 80 ? -15.525 -9.651 19.684 1.00 74.12 80 GLU A N 1
ATOM 605 C CA . GLU A 1 80 ? -15.411 -9.293 21.110 1.00 74.12 80 GLU A CA 1
ATOM 606 C C . GLU A 1 80 ? -13.973 -8.901 21.523 1.00 74.12 80 GLU A C 1
ATOM 608 O O . GLU A 1 80 ? -13.772 -8.126 22.451 1.00 74.12 80 GLU A O 1
ATOM 613 N N . ASP A 1 81 ? -12.947 -9.355 20.786 1.00 80.81 81 ASP A N 1
ATOM 614 C CA . ASP A 1 81 ? -11.529 -9.109 21.084 1.00 80.81 81 ASP A CA 1
ATOM 615 C C . ASP A 1 81 ? -10.909 -7.897 20.351 1.00 80.81 81 ASP A C 1
ATOM 617 O O . ASP A 1 81 ? -9.689 -7.839 20.157 1.00 80.81 81 ASP A O 1
ATOM 621 N N . VAL A 1 82 ? -11.711 -6.923 19.904 1.00 76.75 82 VAL A N 1
ATOM 622 C CA . VAL A 1 82 ? -11.238 -5.800 19.059 1.00 76.75 82 VAL A CA 1
ATOM 623 C C . VAL A 1 82 ? -10.123 -4.985 19.699 1.00 76.75 82 VAL A C 1
ATOM 625 O O . VAL A 1 82 ? -9.156 -4.648 19.017 1.00 76.75 82 VAL A O 1
ATOM 628 N N . GLU A 1 83 ? -10.197 -4.714 20.997 1.00 79.44 83 GLU A N 1
ATOM 629 C CA . GLU A 1 83 ? -9.158 -3.959 21.697 1.00 79.44 83 GLU A CA 1
ATOM 630 C C . GLU A 1 83 ? -7.824 -4.727 21.717 1.00 79.44 83 GLU A C 1
ATOM 632 O O . GLU A 1 83 ? -6.756 -4.182 21.423 1.00 79.44 83 GLU A O 1
ATOM 637 N N . ALA A 1 84 ? -7.877 -6.042 21.960 1.00 83.69 84 ALA A N 1
ATOM 638 C CA . ALA A 1 84 ? -6.705 -6.906 21.870 1.00 83.69 84 ALA A CA 1
ATOM 639 C C . ALA A 1 84 ? -6.153 -6.960 20.433 1.00 83.69 84 ALA A C 1
ATOM 641 O O . ALA A 1 84 ? -4.935 -6.946 20.237 1.00 83.69 84 ALA A O 1
ATOM 642 N N . ARG A 1 85 ? -7.020 -6.956 19.408 1.00 83.31 85 ARG A N 1
ATOM 643 C CA . ARG A 1 85 ? -6.599 -6.853 17.999 1.00 83.31 85 ARG A CA 1
ATOM 644 C C . ARG A 1 85 ? -5.947 -5.513 17.684 1.00 83.31 85 ARG A C 1
ATOM 646 O O . ARG A 1 85 ? -4.942 -5.511 16.975 1.00 83.31 85 ARG A O 1
ATOM 653 N N . ALA A 1 86 ? -6.473 -4.406 18.202 1.00 83.06 86 ALA A N 1
ATOM 654 C CA . ALA A 1 86 ? -5.882 -3.083 18.041 1.00 83.06 86 ALA A CA 1
ATOM 655 C C . ALA A 1 86 ? -4.481 -3.029 18.659 1.00 83.06 86 ALA A C 1
ATOM 657 O O . ALA A 1 86 ? -3.537 -2.613 17.987 1.00 83.06 86 ALA A O 1
ATOM 658 N N . ARG A 1 87 ? -4.306 -3.583 19.868 1.00 85.19 87 ARG A N 1
ATOM 659 C CA . ARG A 1 87 ? -2.984 -3.743 20.496 1.00 85.19 87 ARG A CA 1
ATOM 660 C C . ARG A 1 87 ? -2.024 -4.563 19.632 1.00 85.19 87 ARG A C 1
ATOM 662 O O . ARG A 1 87 ? -0.905 -4.121 19.385 1.00 85.19 87 ARG A O 1
ATOM 669 N N . ARG A 1 88 ? -2.461 -5.716 19.108 1.00 88.62 88 ARG A N 1
ATOM 670 C CA . ARG A 1 88 ? -1.633 -6.571 18.229 1.00 88.62 88 ARG A CA 1
ATOM 671 C C . ARG A 1 88 ? -1.274 -5.898 16.900 1.00 88.62 88 ARG A C 1
ATOM 673 O O . ARG A 1 88 ? -0.214 -6.168 16.348 1.00 88.62 88 ARG A O 1
ATOM 680 N N . ARG A 1 89 ? -2.137 -5.021 16.378 1.00 89.19 89 ARG A N 1
ATOM 681 C CA . ARG A 1 89 ? -1.930 -4.300 15.106 1.00 89.19 89 ARG A CA 1
ATOM 682 C C . ARG A 1 89 ? -1.385 -2.883 15.284 1.00 89.19 89 ARG A C 1
ATOM 684 O O . ARG A 1 89 ? -1.330 -2.131 14.312 1.00 89.19 89 ARG A O 1
ATOM 691 N N . ARG A 1 90 ? -0.921 -2.535 16.486 1.00 88.31 90 ARG A N 1
ATOM 692 C CA . ARG A 1 90 ? -0.348 -1.224 16.810 1.00 88.31 90 ARG A CA 1
ATOM 693 C C . ARG A 1 90 ? 0.743 -0.757 15.830 1.00 88.31 90 ARG A C 1
ATOM 695 O O . ARG A 1 90 ? 0.707 0.422 15.494 1.00 88.31 90 ARG A O 1
ATOM 702 N N . PRO A 1 91 ? 1.643 -1.615 15.300 1.00 92.62 91 PRO A N 1
ATOM 703 C CA . PRO A 1 91 ? 2.626 -1.183 14.301 1.00 92.62 91 PRO A CA 1
ATOM 704 C C . PRO A 1 91 ? 2.003 -0.689 12.988 1.00 92.62 91 PRO A C 1
ATOM 706 O O . PRO A 1 91 ? 2.439 0.321 12.449 1.00 92.62 91 PRO A O 1
ATOM 709 N N . LEU A 1 92 ? 0.952 -1.354 12.492 1.00 89.31 92 LEU A N 1
ATOM 710 C CA . LEU A 1 92 ? 0.253 -0.938 11.268 1.00 89.31 92 LEU A CA 1
ATOM 711 C C . LEU A 1 92 ? -0.532 0.359 11.482 1.00 89.31 92 LEU A C 1
ATOM 713 O O . LEU A 1 92 ? -0.561 1.217 10.610 1.00 89.31 92 LEU A O 1
ATOM 717 N N . LEU A 1 93 ? -1.136 0.519 12.660 1.00 88.00 93 LEU A N 1
ATOM 718 C CA . LEU A 1 93 ? -1.799 1.767 13.037 1.00 88.00 93 LEU A CA 1
ATOM 719 C C . LEU A 1 93 ? -0.783 2.917 13.138 1.00 88.00 93 LEU A C 1
ATOM 721 O O . LEU A 1 93 ? -1.020 3.996 12.606 1.00 88.00 93 LEU A O 1
ATOM 725 N N . ALA A 1 94 ? 0.384 2.670 13.743 1.00 89.25 94 ALA A N 1
ATOM 726 C CA . ALA A 1 94 ? 1.469 3.647 13.798 1.00 89.25 94 ALA A CA 1
ATOM 727 C C . ALA A 1 94 ? 1.954 4.033 12.395 1.00 89.25 94 ALA A C 1
ATOM 729 O O . ALA A 1 94 ? 2.172 5.212 12.129 1.00 89.25 94 ALA A O 1
ATOM 730 N N . TRP A 1 95 ? 2.092 3.054 11.494 1.00 90.94 95 TRP A N 1
ATOM 731 C CA . TRP A 1 95 ? 2.481 3.286 10.105 1.00 90.94 95 TRP A CA 1
ATOM 732 C C . TRP A 1 95 ? 1.530 4.248 9.391 1.00 90.94 95 TRP A C 1
ATOM 734 O O . TRP A 1 95 ? 1.990 5.204 8.766 1.00 90.94 95 TRP A O 1
ATOM 744 N N . ASP A 1 96 ? 0.216 4.048 9.524 1.00 89.31 96 ASP A N 1
ATOM 745 C CA . ASP A 1 96 ? -0.777 4.948 8.926 1.00 89.31 96 ASP A CA 1
ATOM 746 C C . ASP A 1 96 ? -0.619 6.385 9.457 1.00 89.31 96 ASP A C 1
ATOM 748 O O . ASP A 1 96 ? -0.572 7.341 8.689 1.00 89.31 96 ASP A O 1
ATOM 752 N N . HIS A 1 97 ? -0.389 6.563 10.760 1.00 87.62 97 HIS A N 1
ATOM 753 C CA . HIS A 1 97 ? -0.123 7.887 11.336 1.00 87.62 97 HIS A CA 1
ATOM 754 C C . HIS A 1 97 ? 1.220 8.500 10.908 1.00 87.62 97 HIS A C 1
ATOM 756 O O . HIS A 1 97 ? 1.334 9.722 10.764 1.00 87.62 97 HIS A O 1
ATOM 762 N N . ILE A 1 98 ? 2.255 7.687 10.699 1.00 88.56 98 ILE A N 1
ATOM 763 C CA . ILE A 1 98 ? 3.554 8.159 10.203 1.00 88.56 98 ILE A CA 1
ATOM 764 C C . ILE A 1 98 ? 3.418 8.635 8.758 1.00 88.56 98 ILE A C 1
ATOM 766 O O . ILE A 1 98 ? 3.960 9.681 8.407 1.00 88.56 98 ILE A O 1
ATOM 770 N N . THR A 1 99 ? 2.671 7.905 7.937 1.00 87.12 99 THR A N 1
ATOM 771 C CA . THR A 1 99 ? 2.522 8.198 6.509 1.00 87.12 99 THR A CA 1
ATOM 772 C C . THR A 1 99 ? 1.457 9.254 6.229 1.00 87.12 99 THR A C 1
ATOM 774 O O . THR A 1 99 ? 1.612 10.015 5.281 1.00 87.12 99 THR A O 1
ATOM 777 N N . ARG A 1 100 ? 0.407 9.365 7.051 1.00 81.25 100 ARG A N 1
ATOM 778 C CA . ARG A 1 100 ? -0.773 10.213 6.784 1.00 81.25 100 ARG A CA 1
ATOM 779 C C . ARG A 1 100 ? -1.094 11.233 7.876 1.00 81.25 100 ARG A C 1
ATOM 781 O O . ARG A 1 100 ? -1.976 12.063 7.686 1.00 81.25 100 ARG A O 1
ATOM 788 N N . GLY A 1 101 ? -0.370 11.233 8.998 1.00 78.62 101 GLY A N 1
ATOM 789 C CA . GLY A 1 101 ? -0.693 12.071 10.162 1.00 78.62 101 GLY A CA 1
ATOM 790 C C . GLY A 1 101 ? -0.560 13.583 9.950 1.00 78.62 101 GLY A C 1
ATOM 791 O O . GLY A 1 101 ? -1.133 14.354 10.711 1.00 78.62 101 GLY A O 1
ATOM 792 N N . THR A 1 102 ? 0.172 14.033 8.927 1.00 84.25 102 THR A N 1
ATOM 793 C CA . THR A 1 102 ? 0.183 15.441 8.496 1.00 84.25 102 THR A CA 1
ATOM 794 C C . THR A 1 102 ? 0.183 15.522 6.974 1.00 84.25 102 THR A C 1
ATOM 796 O O . THR A 1 102 ? 0.698 14.624 6.306 1.00 84.25 102 THR A O 1
ATOM 799 N N . GLN A 1 103 ? -0.316 16.627 6.406 1.00 80.94 103 GLN A N 1
ATOM 800 C CA . GLN A 1 103 ? -0.298 16.835 4.950 1.00 80.94 103 GLN A CA 1
ATOM 801 C C . GLN A 1 103 ? 1.123 16.730 4.370 1.00 80.94 103 GLN A C 1
ATOM 803 O O . GLN A 1 103 ? 1.318 16.166 3.296 1.00 80.94 103 GLN A O 1
ATOM 808 N N . ARG A 1 104 ? 2.136 17.222 5.100 1.00 85.94 104 ARG A N 1
ATOM 809 C CA . ARG A 1 104 ? 3.545 17.099 4.701 1.00 85.94 104 ARG A CA 1
ATOM 810 C C . ARG A 1 104 ? 3.999 15.639 4.655 1.00 85.94 104 ARG A C 1
ATOM 812 O O . ARG A 1 104 ? 4.618 15.243 3.675 1.00 85.94 104 ARG A O 1
ATOM 819 N N . ARG A 1 105 ? 3.696 14.846 5.689 1.00 85.75 105 ARG A N 1
ATOM 820 C CA . ARG A 1 105 ? 4.042 13.413 5.740 1.00 85.75 105 ARG A CA 1
ATOM 821 C C . ARG A 1 105 ? 3.361 12.632 4.620 1.00 85.75 105 ARG A C 1
ATOM 823 O O . ARG A 1 105 ? 4.023 11.833 3.968 1.00 85.75 105 ARG A O 1
ATOM 830 N N . HIS A 1 106 ? 2.101 12.957 4.335 1.00 82.38 106 HIS A N 1
ATOM 831 C CA . HIS A 1 106 ? 1.360 12.357 3.231 1.00 82.38 106 HIS A CA 1
ATOM 832 C C . HIS A 1 106 ? 2.030 12.609 1.879 1.00 82.38 106 HIS A C 1
ATOM 834 O O . HIS A 1 106 ? 2.304 11.656 1.158 1.00 82.38 106 HIS A O 1
ATOM 840 N N . ARG A 1 107 ? 2.408 13.861 1.585 1.00 84.88 107 ARG A N 1
ATOM 841 C CA . ARG A 1 107 ? 3.137 14.199 0.349 1.00 84.88 107 ARG A CA 1
ATOM 842 C C . ARG A 1 107 ? 4.487 13.487 0.240 1.00 84.88 107 ARG A C 1
ATOM 844 O O . ARG A 1 107 ? 4.869 13.076 -0.847 1.00 84.88 107 ARG A O 1
ATOM 851 N N . VAL A 1 108 ? 5.215 13.332 1.350 1.00 86.50 108 VAL A N 1
ATOM 852 C CA . VAL A 1 108 ? 6.485 12.581 1.361 1.00 86.50 108 VAL A CA 1
ATOM 853 C C . VAL A 1 108 ? 6.244 11.097 1.080 1.00 86.50 108 VAL A C 1
ATOM 855 O O . VAL A 1 108 ? 6.947 10.520 0.259 1.00 86.50 108 VAL A O 1
ATOM 858 N N . SER A 1 109 ? 5.237 10.490 1.714 1.00 84.69 109 SER A N 1
ATOM 859 C CA . SER A 1 109 ? 4.850 9.096 1.461 1.00 84.69 109 SER A CA 1
ATOM 860 C C . SER A 1 109 ? 4.453 8.874 -0.003 1.00 84.69 109 SER A C 1
ATOM 862 O O . SER A 1 109 ? 4.901 7.920 -0.635 1.00 84.69 109 SER A O 1
ATOM 864 N N . GLU A 1 110 ? 3.678 9.798 -0.572 1.00 85.56 110 GLU A N 1
ATOM 865 C CA . GLU A 1 110 ? 3.271 9.771 -1.977 1.00 85.56 110 GLU A CA 1
ATOM 866 C C . GLU A 1 110 ? 4.470 9.920 -2.928 1.00 85.56 110 GLU A C 1
ATOM 868 O O . GLU A 1 110 ? 4.582 9.186 -3.908 1.00 85.56 110 GLU A O 1
ATOM 873 N N . ALA A 1 111 ? 5.417 10.809 -2.614 1.00 88.31 111 ALA A N 1
ATOM 874 C CA . ALA A 1 111 ? 6.650 10.949 -3.383 1.00 88.31 111 ALA A CA 1
ATOM 875 C C . ALA A 1 111 ? 7.503 9.668 -3.342 1.00 88.31 111 ALA A C 1
ATOM 877 O O . ALA A 1 111 ? 8.016 9.247 -4.378 1.00 88.31 111 ALA A O 1
ATOM 878 N N . ILE A 1 112 ? 7.621 9.019 -2.176 1.00 88.69 112 ILE A N 1
ATOM 879 C CA . ILE A 1 112 ? 8.307 7.723 -2.033 1.00 88.69 112 ILE A CA 1
ATOM 880 C C . ILE A 1 112 ? 7.601 6.658 -2.876 1.00 88.69 112 ILE A C 1
ATOM 882 O O . ILE A 1 112 ? 8.261 5.920 -3.604 1.00 88.69 112 ILE A O 1
ATOM 886 N N . PHE A 1 113 ? 6.269 6.605 -2.830 1.00 85.00 113 PHE A N 1
ATOM 887 C CA . PHE A 1 113 ? 5.480 5.690 -3.650 1.00 85.00 113 PHE A CA 1
ATOM 888 C C . PHE A 1 113 ? 5.772 5.874 -5.144 1.00 85.00 113 PHE A C 1
ATOM 890 O O . PHE A 1 113 ? 6.144 4.912 -5.816 1.00 85.00 113 PHE A O 1
ATOM 897 N N . TRP A 1 114 ? 5.686 7.103 -5.661 1.00 84.62 114 TRP A N 1
ATOM 898 C CA . TRP A 1 114 ? 5.979 7.371 -7.069 1.00 84.62 114 TRP A CA 1
ATOM 899 C C . TRP A 1 114 ? 7.433 7.070 -7.430 1.00 84.62 114 TRP A C 1
ATOM 901 O O . TRP A 1 114 ? 7.685 6.511 -8.496 1.00 84.62 114 TRP A O 1
ATOM 911 N N . ALA A 1 115 ? 8.384 7.349 -6.538 1.00 87.12 115 ALA A N 1
ATOM 912 C CA . ALA A 1 115 ? 9.781 6.977 -6.734 1.00 87.12 115 ALA A CA 1
ATOM 913 C C . ALA A 1 115 ? 9.969 5.453 -6.817 1.00 87.12 115 ALA A C 1
ATOM 915 O O . ALA A 1 115 ? 10.744 4.985 -7.643 1.00 87.12 115 ALA A O 1
ATOM 916 N N . LEU A 1 116 ? 9.238 4.663 -6.027 1.00 85.00 116 LEU A N 1
ATOM 917 C CA . LEU A 1 116 ? 9.296 3.197 -6.074 1.00 85.00 116 LEU A CA 1
ATOM 918 C C . LEU A 1 116 ? 8.555 2.597 -7.280 1.00 85.00 116 LEU A C 1
ATOM 920 O O . LEU A 1 116 ? 8.898 1.502 -7.719 1.00 85.00 116 LEU A O 1
ATOM 924 N N . VAL A 1 117 ? 7.565 3.301 -7.833 1.00 77.50 117 VAL A N 1
ATOM 925 C CA . VAL A 1 117 ? 6.821 2.883 -9.035 1.00 77.50 117 VAL A CA 1
ATOM 926 C C . VAL A 1 117 ? 7.571 3.240 -10.319 1.00 77.50 117 VAL A C 1
ATOM 928 O O . VAL A 1 117 ? 7.700 2.409 -11.216 1.00 77.50 117 VAL A O 1
ATOM 931 N N . ILE A 1 118 ? 8.091 4.465 -10.405 1.00 81.94 118 ILE A N 1
ATOM 932 C CA . ILE A 1 118 ? 8.795 4.989 -11.583 1.00 81.94 118 ILE A CA 1
ATOM 933 C C . ILE A 1 118 ? 10.268 4.566 -11.565 1.00 81.94 118 ILE A C 1
ATOM 935 O O . ILE A 1 118 ? 10.846 4.276 -12.612 1.00 81.94 118 ILE A O 1
ATOM 939 N N . GLY A 1 119 ? 10.873 4.477 -10.379 1.00 83.62 119 GLY A N 1
ATOM 940 C CA . GLY A 1 119 ? 12.274 4.110 -10.173 1.00 83.62 119 GLY A CA 1
ATOM 941 C C . GLY A 1 119 ? 12.703 2.854 -10.930 1.00 83.62 119 GLY A C 1
ATOM 942 O O . GLY A 1 119 ? 13.680 2.938 -11.665 1.00 83.62 119 GLY A O 1
ATOM 943 N N . PRO A 1 120 ? 11.971 1.725 -10.874 1.00 81.44 120 PRO A N 1
ATOM 944 C CA . PRO A 1 120 ? 12.283 0.523 -11.650 1.00 81.44 120 PRO A CA 1
ATOM 945 C C . PRO A 1 120 ? 12.377 0.724 -13.170 1.00 81.44 120 PRO A C 1
ATOM 947 O O . PRO A 1 120 ? 12.979 -0.103 -13.851 1.00 81.44 120 PRO A O 1
ATOM 950 N N . MET A 1 121 ? 11.766 1.781 -13.714 1.00 76.00 121 MET A N 1
ATOM 951 C CA . MET A 1 121 ? 11.782 2.093 -15.149 1.00 76.00 121 MET A CA 1
ATOM 952 C C . MET A 1 121 ? 12.996 2.924 -15.558 1.00 76.00 121 MET A C 1
ATOM 954 O O . MET A 1 121 ? 13.415 2.870 -16.713 1.00 76.00 121 MET A O 1
ATOM 958 N N . LEU A 1 122 ? 13.530 3.699 -14.614 1.00 81.62 122 LEU A N 1
ATOM 959 C CA . LEU A 1 122 ? 14.680 4.581 -14.807 1.00 81.62 122 LEU A CA 1
ATOM 960 C C . LEU A 1 122 ? 15.979 3.958 -14.283 1.00 81.62 122 LEU A C 1
ATOM 962 O O . LEU A 1 122 ? 17.068 4.339 -14.707 1.00 81.62 122 LEU A O 1
ATOM 966 N N . ALA A 1 123 ? 15.869 3.015 -13.351 1.00 80.31 123 ALA A N 1
ATOM 967 C CA . ALA A 1 123 ? 16.999 2.373 -12.713 1.00 80.31 123 ALA A CA 1
ATOM 968 C C . ALA A 1 123 ? 17.723 1.417 -13.672 1.00 80.31 123 ALA A C 1
ATOM 970 O O . ALA A 1 123 ? 17.104 0.823 -14.562 1.00 80.31 123 ALA A O 1
ATOM 971 N N . PRO A 1 124 ? 19.033 1.198 -13.460 1.00 79.00 124 PRO A N 1
ATOM 972 C CA . PRO A 1 124 ? 19.752 0.141 -14.150 1.00 79.00 124 PRO A CA 1
ATOM 973 C C . PRO A 1 124 ? 19.050 -1.207 -13.955 1.00 79.00 124 PRO A C 1
ATOM 975 O O . PRO A 1 124 ? 18.490 -1.478 -12.890 1.00 79.00 124 PRO A O 1
ATOM 978 N N . ALA A 1 125 ? 19.131 -2.077 -14.964 1.00 75.38 125 ALA A N 1
ATOM 979 C CA . ALA A 1 125 ? 18.439 -3.367 -14.989 1.00 75.38 125 ALA A CA 1
ATOM 980 C C . ALA A 1 125 ? 18.647 -4.216 -13.719 1.00 75.38 125 ALA A C 1
ATOM 982 O O . ALA A 1 125 ? 17.729 -4.914 -13.297 1.00 75.38 125 ALA A O 1
ATOM 983 N N . ALA A 1 126 ? 19.816 -4.103 -13.078 1.00 83.50 126 ALA A N 1
ATOM 984 C CA . ALA A 1 126 ? 20.150 -4.831 -11.855 1.00 83.50 126 ALA A CA 1
ATOM 985 C C . ALA A 1 126 ? 19.283 -4.440 -10.639 1.00 83.50 126 ALA A C 1
ATOM 987 O O . ALA A 1 126 ? 19.077 -5.251 -9.743 1.00 83.50 126 ALA A O 1
ATOM 988 N N . TRP A 1 127 ? 18.760 -3.210 -10.604 1.00 85.56 127 TRP A N 1
ATOM 989 C CA . TRP A 1 127 ? 18.021 -2.664 -9.458 1.00 85.56 127 TRP A CA 1
ATOM 990 C C . TRP A 1 127 ? 16.504 -2.668 -9.654 1.00 85.56 127 TRP A C 1
ATOM 992 O O . TRP A 1 127 ? 15.760 -2.561 -8.679 1.00 85.56 127 TRP A O 1
ATOM 1002 N N . GLY A 1 128 ? 16.030 -2.815 -10.895 1.00 83.69 128 GLY A N 1
ATOM 1003 C CA . GLY A 1 128 ? 14.605 -2.776 -11.235 1.00 83.69 128 GLY A CA 1
ATOM 1004 C C . GLY A 1 128 ? 13.735 -3.729 -10.400 1.00 83.69 128 GLY A C 1
ATOM 1005 O O . GLY A 1 128 ? 12.771 -3.264 -9.787 1.00 83.69 128 GLY A O 1
ATOM 1006 N N . PRO A 1 129 ? 14.067 -5.032 -10.305 1.00 85.19 129 PRO A N 1
ATOM 1007 C CA . PRO A 1 129 ? 13.279 -5.989 -9.523 1.00 85.19 129 PRO A CA 1
ATOM 1008 C C . PRO A 1 129 ? 13.265 -5.684 -8.019 1.00 85.19 129 PRO A C 1
ATOM 1010 O O . PRO A 1 129 ? 12.219 -5.781 -7.374 1.00 85.19 129 PRO A O 1
ATOM 1013 N N . ALA A 1 130 ? 14.401 -5.259 -7.457 1.00 88.06 130 ALA A N 1
ATOM 1014 C CA . ALA A 1 130 ? 14.506 -4.895 -6.044 1.00 88.06 130 ALA A CA 1
ATOM 1015 C C . ALA A 1 130 ? 13.649 -3.663 -5.714 1.00 88.06 130 ALA A C 1
ATOM 1017 O O . ALA A 1 130 ? 12.871 -3.692 -4.761 1.00 88.06 130 ALA A O 1
ATOM 1018 N N . LEU A 1 131 ? 13.716 -2.615 -6.543 1.00 86.88 131 LEU A N 1
ATOM 1019 C CA . LEU A 1 131 ? 12.884 -1.418 -6.395 1.00 86.88 131 LEU A CA 1
ATOM 1020 C C . LEU A 1 131 ? 11.391 -1.736 -6.562 1.00 86.88 131 LEU A C 1
ATOM 1022 O O . LEU A 1 131 ? 10.578 -1.251 -5.780 1.00 86.88 131 LEU A O 1
ATOM 1026 N N . ALA A 1 132 ? 11.028 -2.603 -7.513 1.00 84.44 132 ALA A N 1
ATOM 1027 C CA . ALA A 1 132 ? 9.645 -3.045 -7.696 1.00 84.44 132 ALA A CA 1
ATOM 1028 C C . ALA A 1 132 ? 9.133 -3.850 -6.488 1.00 84.44 132 ALA A C 1
ATOM 1030 O O . ALA A 1 132 ? 7.976 -3.715 -6.094 1.00 84.44 132 ALA A O 1
ATOM 1031 N N . THR A 1 133 ? 9.996 -4.659 -5.871 1.00 88.38 133 THR A N 1
ATOM 1032 C CA . THR A 1 133 ? 9.676 -5.417 -4.651 1.00 88.38 133 THR A CA 1
ATOM 1033 C C . THR A 1 133 ? 9.508 -4.488 -3.447 1.00 88.38 133 THR A C 1
ATOM 1035 O O . THR A 1 133 ? 8.558 -4.635 -2.681 1.00 88.38 133 THR A O 1
ATOM 1038 N N . ALA A 1 134 ? 10.378 -3.485 -3.303 1.00 90.12 134 ALA A N 1
ATOM 1039 C CA . ALA A 1 134 ? 10.243 -2.461 -2.270 1.00 90.12 134 ALA A CA 1
ATOM 1040 C C . ALA A 1 134 ? 8.956 -1.638 -2.454 1.00 90.12 134 ALA A C 1
ATOM 1042 O O . ALA A 1 134 ? 8.223 -1.422 -1.491 1.00 90.12 134 ALA A O 1
ATOM 1043 N N . GLY A 1 135 ? 8.630 -1.253 -3.693 1.00 87.25 135 GLY A N 1
ATOM 1044 C CA . GLY A 1 135 ? 7.367 -0.598 -4.039 1.00 87.25 135 GLY A CA 1
ATOM 1045 C C . GLY A 1 135 ? 6.149 -1.446 -3.693 1.00 87.25 135 GLY A C 1
ATOM 1046 O O . GLY A 1 135 ? 5.219 -0.955 -3.059 1.00 87.25 135 GLY A O 1
ATOM 1047 N N . PHE A 1 136 ? 6.183 -2.737 -4.026 1.00 86.88 136 PHE A N 1
ATOM 1048 C CA . PHE A 1 136 ? 5.148 -3.694 -3.642 1.00 86.88 136 PHE A CA 1
ATOM 1049 C C . PHE A 1 136 ? 4.937 -3.742 -2.125 1.00 86.88 136 PHE A C 1
ATOM 1051 O O . PHE A 1 136 ? 3.811 -3.578 -1.648 1.00 86.88 136 PHE A O 1
ATOM 1058 N N . ALA A 1 137 ? 6.016 -3.936 -1.363 1.00 90.31 137 ALA A N 1
ATOM 1059 C CA . ALA A 1 137 ? 5.963 -4.007 0.093 1.00 90.31 137 ALA A CA 1
ATOM 1060 C C . ALA A 1 137 ? 5.432 -2.700 0.702 1.00 90.31 137 ALA A C 1
ATOM 1062 O O . ALA A 1 137 ? 4.600 -2.740 1.608 1.00 90.31 137 ALA A O 1
ATOM 1063 N N . TRP A 1 138 ? 5.851 -1.549 0.169 1.00 89.69 138 TRP A N 1
ATOM 1064 C CA . TRP A 1 138 ? 5.370 -0.238 0.599 1.00 89.69 138 TRP A CA 1
ATOM 1065 C C . TRP A 1 138 ? 3.863 -0.081 0.375 1.00 89.69 138 TRP A C 1
ATOM 1067 O O . TRP A 1 138 ? 3.127 0.183 1.322 1.00 89.69 138 TRP A O 1
ATOM 1077 N N . VAL A 1 139 ? 3.387 -0.294 -0.857 1.00 84.69 139 VAL A N 1
ATOM 1078 C CA . VAL A 1 139 ? 1.972 -0.112 -1.231 1.00 84.69 139 VAL A CA 1
ATOM 1079 C C . VAL A 1 139 ? 1.068 -1.050 -0.456 1.00 84.69 139 VAL A C 1
ATOM 1081 O O . VAL A 1 139 ? 0.039 -0.635 0.067 1.00 84.69 139 VAL A O 1
ATOM 1084 N N . THR A 1 140 ? 1.447 -2.322 -0.369 1.00 87.56 140 THR A N 1
ATOM 1085 C CA . THR A 1 140 ? 0.654 -3.304 0.370 1.00 87.56 140 THR A CA 1
ATOM 1086 C C . THR A 1 140 ? 0.597 -2.945 1.848 1.00 87.56 140 THR A C 1
ATOM 1088 O O . THR A 1 140 ? -0.494 -2.926 2.414 1.00 87.56 140 THR A O 1
ATOM 1091 N N . THR A 1 141 ? 1.724 -2.575 2.459 1.00 90.75 141 THR A N 1
ATOM 1092 C CA . THR A 1 141 ? 1.754 -2.133 3.860 1.00 90.75 141 THR A CA 1
ATOM 1093 C C . THR A 1 141 ? 0.887 -0.897 4.076 1.00 90.75 141 THR A C 1
ATOM 1095 O O . THR A 1 141 ? 0.081 -0.901 5.002 1.00 90.75 141 THR A O 1
ATOM 1098 N N . ASP A 1 142 ? 0.981 0.118 3.212 1.00 87.88 142 ASP A N 1
ATOM 1099 C CA . ASP A 1 142 ? 0.176 1.343 3.305 1.00 87.88 142 ASP A CA 1
ATOM 1100 C C . ASP A 1 142 ? -1.325 1.049 3.176 1.00 87.88 142 ASP A C 1
ATOM 1102 O O . ASP A 1 142 ? -2.115 1.452 4.027 1.00 87.88 142 ASP A O 1
ATOM 1106 N N . LEU A 1 143 ? -1.729 0.250 2.185 1.00 85.62 143 LEU A N 1
ATOM 1107 C CA . LEU A 1 143 ? -3.130 -0.133 2.004 1.00 85.62 143 LEU A CA 1
ATOM 1108 C C . LEU A 1 143 ? -3.674 -0.942 3.186 1.00 85.62 143 LEU A C 1
ATOM 1110 O O . LEU A 1 143 ? -4.800 -0.715 3.637 1.00 85.62 143 LEU A O 1
ATOM 1114 N N . TRP A 1 144 ? -2.886 -1.883 3.708 1.00 88.12 144 TRP A N 1
ATOM 1115 C CA . TRP A 1 144 ? -3.267 -2.662 4.883 1.00 88.12 144 TRP A CA 1
ATOM 1116 C C . TRP A 1 144 ? -3.329 -1.800 6.142 1.00 88.12 144 TRP A C 1
ATOM 1118 O O . TRP A 1 144 ? -4.262 -1.966 6.931 1.00 88.12 144 TRP A O 1
ATOM 1128 N N . ALA A 1 145 ? -2.381 -0.883 6.321 1.00 89.81 145 ALA A N 1
ATOM 1129 C CA . ALA A 1 145 ? -2.356 0.073 7.418 1.00 89.81 145 ALA A CA 1
ATOM 1130 C C . ALA A 1 145 ? -3.601 0.963 7.388 1.00 89.81 145 ALA A C 1
ATOM 1132 O O . ALA A 1 145 ? -4.336 0.983 8.372 1.00 89.81 145 ALA A O 1
ATOM 1133 N N . THR A 1 146 ? -3.929 1.565 6.244 1.00 85.38 146 THR A N 1
ATOM 1134 C CA . THR A 1 146 ? -5.131 2.393 6.075 1.00 85.38 146 THR A CA 1
ATOM 1135 C C . THR A 1 146 ? -6.413 1.605 6.289 1.00 85.38 146 THR A C 1
ATOM 1137 O O . THR A 1 146 ? -7.301 2.048 7.018 1.00 85.38 146 THR A O 1
ATOM 1140 N N . ARG A 1 147 ? -6.523 0.395 5.732 1.00 85.06 147 ARG A N 1
ATOM 1141 C CA . ARG A 1 147 ? -7.705 -0.447 5.953 1.00 85.06 147 ARG A CA 1
ATOM 1142 C C . ARG A 1 147 ? -7.866 -0.828 7.422 1.00 85.06 147 ARG A C 1
ATOM 1144 O O . ARG A 1 147 ? -8.986 -0.837 7.936 1.00 85.06 147 ARG A O 1
ATOM 1151 N N . MET A 1 148 ? -6.773 -1.177 8.101 1.00 86.50 148 MET A N 1
ATOM 1152 C CA . MET A 1 148 ? -6.801 -1.497 9.530 1.00 86.50 148 MET A CA 1
ATOM 1153 C C . MET A 1 148 ? -7.111 -0.273 10.369 1.00 86.50 148 MET A C 1
ATOM 1155 O O . MET A 1 148 ? -7.900 -0.380 11.303 1.00 86.50 148 MET A O 1
ATOM 1159 N N . HIS A 1 149 ? -6.555 0.876 10.007 1.00 85.38 149 HIS A N 1
ATOM 1160 C CA . HIS A 1 149 ? -6.822 2.125 10.683 1.00 85.38 149 HIS A CA 1
ATOM 1161 C C . HIS A 1 149 ? -8.292 2.516 10.551 1.00 85.38 149 HIS A C 1
ATOM 1163 O O . HIS A 1 149 ? -8.943 2.708 11.566 1.00 85.38 149 HIS A O 1
ATOM 1169 N N . ASN A 1 150 ? -8.877 2.474 9.354 1.00 80.44 150 ASN A N 1
ATOM 1170 C CA . ASN A 1 150 ? -10.307 2.733 9.157 1.00 80.44 150 ASN A CA 1
ATOM 1171 C C . ASN A 1 150 ? -11.212 1.778 9.959 1.00 80.44 150 ASN A C 1
ATOM 1173 O O . ASN A 1 150 ? -12.273 2.178 10.431 1.00 80.44 150 ASN A O 1
ATOM 1177 N N . ARG A 1 151 ? -10.799 0.515 10.135 1.00 79.25 151 ARG A N 1
ATOM 1178 C CA . ARG A 1 151 ? -11.529 -0.487 10.939 1.00 79.25 151 ARG A CA 1
ATOM 1179 C C . ARG A 1 151 ? -11.402 -0.275 12.437 1.00 79.25 151 ARG A C 1
ATOM 1181 O O . ARG A 1 151 ? -12.356 -0.519 13.164 1.00 79.25 151 ARG A O 1
ATOM 1188 N N . LEU A 1 152 ? -10.221 0.130 12.883 1.00 81.50 152 LEU A N 1
ATOM 1189 C CA . LEU A 1 152 ? -9.861 0.218 14.292 1.00 81.50 152 LEU A CA 1
ATOM 1190 C C . LEU A 1 152 ? -9.753 1.668 14.768 1.00 81.50 152 LEU A C 1
ATOM 1192 O O . LEU A 1 152 ? -9.225 1.898 15.847 1.00 81.50 152 LEU A O 1
ATOM 1196 N N . ALA A 1 153 ? -10.246 2.638 13.994 1.00 79.88 153 ALA A N 1
ATOM 1197 C CA . ALA A 1 153 ? -10.085 4.066 14.270 1.00 79.88 153 ALA A CA 1
ATOM 1198 C C . ALA A 1 153 ? -10.621 4.461 15.654 1.00 79.88 153 ALA A C 1
ATOM 1200 O O . ALA A 1 153 ? -10.033 5.316 16.308 1.00 79.88 153 ALA A O 1
ATOM 1201 N N . TRP A 1 154 ? -11.695 3.806 16.111 1.00 74.06 154 TRP A N 1
ATOM 1202 C CA . TRP A 1 154 ? -12.289 3.997 17.441 1.00 74.06 154 TRP A CA 1
ATOM 1203 C C . TRP A 1 154 ? -11.422 3.468 18.592 1.00 74.06 154 TRP A C 1
ATOM 1205 O O . TRP A 1 154 ? -11.566 3.928 19.714 1.00 74.06 154 TRP A O 1
ATOM 1215 N N . TRP A 1 155 ? -10.510 2.532 18.320 1.00 79.31 155 TRP A N 1
ATOM 1216 C CA . TRP A 1 155 ? -9.574 1.950 19.296 1.00 79.31 155 TRP A CA 1
ATOM 1217 C C . TRP A 1 155 ? -8.117 2.336 19.003 1.00 79.31 155 TRP A C 1
ATOM 1219 O O . TRP A 1 155 ? -7.183 1.749 19.555 1.00 79.31 155 TRP A O 1
ATOM 1229 N N . CYS A 1 156 ? -7.892 3.271 18.078 1.00 82.25 156 CYS A N 1
ATOM 1230 C CA . CYS A 1 156 ? -6.559 3.714 17.706 1.00 82.25 156 CYS A CA 1
ATOM 1231 C C . CYS A 1 156 ? -6.069 4.743 18.738 1.00 82.25 156 CYS A C 1
ATOM 1233 O O . CYS A 1 156 ? -6.697 5.791 18.875 1.00 82.25 156 CYS A O 1
ATOM 1235 N N . PRO A 1 157 ? -4.926 4.516 19.414 1.00 79.81 157 PRO A N 1
ATOM 1236 C CA . PRO A 1 157 ? -4.478 5.377 20.513 1.00 79.81 157 PRO A CA 1
ATOM 1237 C C . PRO A 1 157 ? -4.037 6.779 20.062 1.00 79.81 157 PRO A C 1
ATOM 1239 O O . PRO A 1 157 ? -3.811 7.647 20.895 1.00 79.81 157 PRO A O 1
ATOM 1242 N N . TRP A 1 158 ? -3.868 6.998 18.754 1.00 82.50 158 TRP A N 1
ATOM 1243 C CA . TRP A 1 158 ? -3.461 8.283 18.178 1.00 82.50 158 TRP A CA 1
ATOM 1244 C C . TRP A 1 158 ? -4.613 9.037 17.505 1.00 82.50 158 TRP A C 1
ATOM 1246 O O . TRP A 1 158 ? -4.450 10.204 17.146 1.00 82.50 158 TRP A O 1
ATOM 1256 N N . CYS A 1 159 ? -5.768 8.396 17.302 1.00 78.25 159 CYS A N 1
ATOM 1257 C CA . CYS A 1 159 ? -6.932 9.039 16.709 1.00 78.25 159 CYS A CA 1
ATOM 1258 C C . CYS A 1 159 ? -7.919 9.462 17.795 1.00 78.25 159 CYS A C 1
ATOM 1260 O O . CYS A 1 159 ? -8.449 8.652 18.545 1.00 78.25 159 CYS A O 1
ATOM 1262 N N . ARG A 1 160 ? -8.247 10.756 17.794 1.00 56.59 160 ARG A N 1
ATOM 1263 C CA . ARG A 1 160 ? -9.130 11.443 18.751 1.00 56.59 160 ARG A CA 1
ATOM 1264 C C . ARG A 1 160 ? -10.573 10.904 18.836 1.00 56.59 160 ARG A C 1
ATOM 1266 O O . ARG A 1 160 ? -11.343 11.364 19.665 1.00 56.59 160 ARG A O 1
ATOM 1273 N N . ARG A 1 161 ? -10.955 9.926 18.003 1.00 54.31 161 ARG A N 1
ATOM 1274 C CA . ARG A 1 161 ? -12.260 9.238 18.072 1.00 54.31 161 ARG A CA 1
ATOM 1275 C C . ARG A 1 161 ? -12.339 8.157 19.159 1.00 54.31 161 ARG A C 1
ATOM 1277 O O . ARG A 1 161 ? -13.390 7.548 19.288 1.00 54.31 161 ARG A O 1
ATOM 1284 N N . GLY A 1 162 ? -11.277 7.941 19.934 1.00 49.12 162 GLY A N 1
ATOM 1285 C CA . GLY A 1 162 ? -11.276 7.003 21.059 1.00 49.12 162 GLY A CA 1
ATOM 1286 C C . GLY A 1 162 ? -10.474 7.465 22.275 1.00 49.12 162 GLY A C 1
ATOM 1287 O O . GLY A 1 162 ? -9.922 6.608 22.957 1.00 49.12 162 GLY A O 1
ATOM 1288 N N . GLY A 1 163 ? -10.333 8.778 22.525 1.00 39.44 163 GLY A N 1
ATOM 1289 C CA . GLY A 1 163 ? -9.456 9.218 23.622 1.00 39.44 163 GLY A CA 1
ATOM 1290 C C . GLY A 1 163 ? -9.545 10.640 24.188 1.00 39.44 163 GLY A C 1
ATOM 1291 O O . GLY A 1 163 ? -8.966 10.833 25.245 1.00 39.44 163 GLY A O 1
ATOM 1292 N N . ASP A 1 164 ? -10.253 11.609 23.587 1.00 44.16 164 ASP A N 1
ATOM 1293 C CA . ASP A 1 164 ? -10.304 12.983 24.159 1.00 44.16 164 ASP A CA 1
ATOM 1294 C C . ASP A 1 164 ? -11.710 13.434 24.598 1.00 44.16 164 ASP A C 1
ATOM 1296 O O . ASP A 1 164 ? -11.866 14.523 25.143 1.00 44.16 164 ASP A O 1
ATOM 1300 N N . ASP A 1 165 ? -12.733 12.606 24.391 1.00 48.28 165 ASP A N 1
ATOM 1301 C CA . ASP A 1 165 ? -14.009 12.733 25.092 1.00 48.28 165 ASP A CA 1
ATOM 1302 C C . ASP A 1 165 ? -14.284 11.386 25.754 1.00 48.28 165 ASP A C 1
ATOM 1304 O O . ASP A 1 165 ? -14.758 10.452 25.106 1.00 48.28 165 ASP A O 1
ATOM 1308 N N . GLU A 1 166 ? -13.938 11.272 27.037 1.00 53.50 166 GLU A N 1
ATOM 1309 C CA . GLU A 1 166 ? -14.239 10.096 27.864 1.00 53.50 166 GLU A CA 1
ATOM 1310 C C . GLU A 1 166 ? -15.741 9.733 27.844 1.00 53.50 166 GLU A C 1
ATOM 1312 O O . GLU A 1 166 ? -16.099 8.617 28.213 1.00 53.50 166 GLU A O 1
ATOM 1317 N N . ASN A 1 167 ? -16.622 10.625 27.360 1.00 52.59 167 ASN A N 1
ATOM 1318 C CA . ASN A 1 167 ? -18.067 10.412 27.304 1.00 52.59 167 ASN A CA 1
ATOM 1319 C C . ASN A 1 167 ? -18.619 9.959 25.948 1.00 52.59 167 ASN A C 1
ATOM 1321 O O . ASN A 1 167 ? -19.833 9.765 25.850 1.00 52.59 167 ASN A O 1
ATOM 1325 N N . THR A 1 168 ? -17.804 9.767 24.903 1.00 51.25 168 THR A N 1
ATOM 1326 C CA . THR A 1 168 ? -18.303 9.129 23.675 1.00 51.25 168 THR A CA 1
ATOM 1327 C C . THR A 1 168 ? -18.100 7.614 23.788 1.00 51.25 168 THR A C 1
ATOM 1329 O O . THR A 1 168 ? -16.986 7.140 23.551 1.00 51.25 168 THR A O 1
ATOM 1332 N N . PRO A 1 169 ? -19.136 6.825 24.146 1.00 56.75 169 PRO A N 1
ATOM 1333 C CA . PRO A 1 169 ? -18.984 5.384 24.269 1.00 56.75 169 PRO A CA 1
ATOM 1334 C C . PRO A 1 169 ? -18.525 4.806 22.933 1.00 56.75 169 PRO A C 1
ATOM 1336 O O . PRO A 1 169 ? -19.086 5.117 21.874 1.00 56.75 169 PRO A O 1
ATOM 1339 N N . ALA A 1 170 ? -17.499 3.954 22.989 1.00 59.22 170 ALA A N 1
ATOM 1340 C CA . ALA A 1 170 ? -17.118 3.144 21.846 1.00 59.22 170 ALA A CA 1
ATOM 1341 C C . ALA A 1 170 ? -18.369 2.413 21.330 1.00 59.22 170 ALA A C 1
ATOM 1343 O O . ALA A 1 170 ? -19.194 1.975 22.138 1.00 59.22 170 ALA A O 1
ATOM 1344 N N . PRO A 1 171 ? -18.549 2.285 20.005 1.00 61.12 171 PRO A N 1
ATOM 1345 C CA . PRO A 1 171 ? -19.689 1.557 19.478 1.00 61.12 171 PRO A CA 1
ATOM 1346 C C . PRO A 1 171 ? -19.671 0.133 20.040 1.00 61.12 171 PRO A C 1
ATOM 1348 O O . PRO A 1 171 ? -18.718 -0.613 19.805 1.00 61.12 171 PRO A O 1
ATOM 1351 N N . GLU A 1 172 ? -20.714 -0.227 20.792 1.00 57.28 172 GLU A N 1
ATOM 1352 C CA . GLU A 1 172 ? -20.856 -1.578 21.326 1.00 57.28 172 GLU A CA 1
ATOM 1353 C C . GLU A 1 172 ? -20.859 -2.586 20.164 1.00 57.28 172 GLU A C 1
ATOM 1355 O O . GLU A 1 172 ? -21.494 -2.328 19.127 1.00 57.28 172 GLU A O 1
ATOM 1360 N N . PRO A 1 173 ? -20.158 -3.727 20.297 1.00 55.78 173 PRO A N 1
ATOM 1361 C CA . PRO A 1 173 ? -20.231 -4.800 19.319 1.00 55.78 173 PRO A CA 1
ATOM 1362 C C . PRO A 1 173 ? -21.692 -5.233 19.166 1.00 55.78 173 PRO A C 1
ATOM 1364 O O . PRO A 1 173 ? -22.268 -5.851 20.058 1.00 55.78 173 PRO A O 1
ATOM 1367 N N . ARG A 1 174 ? -22.331 -4.900 18.040 1.00 54.62 174 ARG A N 1
ATOM 1368 C CA . ARG A 1 174 ? -23.682 -5.400 17.764 1.00 54.62 174 ARG A CA 1
ATOM 1369 C C . ARG A 1 174 ? -23.561 -6.854 17.338 1.00 54.62 174 ARG A C 1
ATOM 1371 O O . ARG A 1 174 ? -23.240 -7.136 16.182 1.00 54.62 174 ARG A O 1
ATOM 1378 N N . ILE A 1 175 ? -23.818 -7.767 18.269 1.00 49.28 175 ILE A N 1
ATOM 1379 C CA . ILE A 1 175 ? -24.103 -9.159 17.934 1.00 49.28 175 ILE A CA 1
ATOM 1380 C C . ILE A 1 175 ? -25.391 -9.125 17.098 1.00 49.28 175 ILE A C 1
ATOM 1382 O O . ILE A 1 175 ? -26.394 -8.587 17.576 1.00 49.28 175 ILE A O 1
ATOM 1386 N N . PRO A 1 176 ? -25.398 -9.602 15.840 1.00 46.44 176 PRO A N 1
ATOM 1387 C CA . PRO A 1 176 ? -26.653 -9.764 15.126 1.00 46.44 176 PRO A CA 1
ATOM 1388 C C . PRO A 1 176 ? -27.509 -10.728 15.947 1.00 46.44 176 PRO A C 1
ATOM 1390 O O . PRO A 1 176 ? -27.119 -11.877 16.151 1.00 46.44 176 PRO A O 1
ATOM 1393 N N . LEU A 1 177 ? -28.644 -10.244 16.457 1.00 41.28 177 LEU A N 1
ATOM 1394 C CA . LEU A 1 177 ? -29.671 -11.123 17.001 1.00 41.28 177 LEU A CA 1
ATOM 1395 C C . LEU A 1 177 ? -29.971 -12.147 15.905 1.00 41.28 177 LEU A C 1
ATOM 1397 O O . LEU A 1 177 ? -30.239 -11.755 14.767 1.00 41.28 177 LEU A O 1
ATOM 1401 N N . ALA A 1 178 ? -29.800 -13.431 16.222 1.00 44.97 178 ALA A N 1
ATOM 1402 C CA . ALA A 1 178 ? -30.072 -14.513 15.290 1.00 44.97 178 ALA A CA 1
ATOM 1403 C C . ALA A 1 178 ? -31.492 -14.327 14.734 1.00 44.97 178 ALA A C 1
ATOM 1405 O O . ALA A 1 178 ? -32.440 -14.201 15.512 1.00 44.97 178 ALA A O 1
ATOM 1406 N N . ALA A 1 179 ? -31.588 -14.209 13.409 1.00 44.53 179 ALA A N 1
ATOM 1407 C CA . ALA A 1 179 ? -32.848 -14.129 12.681 1.00 44.53 179 ALA A CA 1
ATOM 1408 C C . ALA A 1 179 ? -33.453 -15.524 12.513 1.00 44.53 179 ALA A C 1
ATOM 1410 O O . ALA A 1 179 ? -32.658 -16.476 12.321 1.00 44.53 179 ALA A O 1
#

Secondary structure (DSSP, 8-state):
--------TTS-HHHHHHHHHHHHHHHHHHHHHHHHS----SHHHHHHHHHHHHHHHHHHHHHHHHHTT---HHHH---TTHHHHHHHTHHHHHHHHHHHSSHHHHHHHHHHHHHHHHHHHHS-TTTHHHHHHHHHHHHHHHHHHHHHHHHHGGG-TTSGGGTS-TTSPPPP--PPPP-

Organism: NCBI:txid67386

Foldseek 3Di:
DPPPPPDPPDDDLCCLVCLLVVLLVLLVVLLVCLVVDQPPPDPVVVVVNVVSLVVSVVSLVVNVVVLPDDDRPVLLQQDPCLLVVCVVCLVLLVVLCQCPVDPVSVVVLVVLLVCLSCVLVVDDSVCNSVSSVVSSVSSSSNSVSVNSCSSNVCNHPPHPNPPDPPPPDRPPNDDPPDD

pLDDT: mean 75.41, std 14.09, range [36.62, 92.62]